Protein AF-A0A6V7JAQ2-F1 (afdb_monomer_lite)

Radius of gyration: 12.97 Å; chains: 1; bounding box: 27×24×33 Å

InterPro domains:
  IPR003961 Fibronectin type III [PS50853] (1-63)
  IPR003961 Fibronectin type III [cd00063] (3-63)
  IPR013783 Immunoglobulin-like fold [G3DSA:2.60.40.10] (1-63)
  IPR036116 Fibronectin type III superfamily [SSF49265] (1-61)

Foldseek 3Di:
DQDDWDWDWDDPDPQKIKIFTDDDDCVRVVHDAFKDWDWDDDVPDPDIDIDIDGPVDGIDMGD

Organism: NCBI:txid1563983

pLDDT: mean 93.7, std 3.19, range [76.69, 97.06]

Sequence (63 aa):
PKSAPKVHVYIISSTKLNITWEPLSKKEARGVIVEYKIQWRLHEHPSSRVVVVPASVENYILT

Structure (mmCIF, N/CA/C/O backbone):
data_AF-A0A6V7JAQ2-F1
#
_entry.id   AF-A0A6V7JAQ2-F1
#
loop_
_atom_site.group_PDB
_atom_site.id
_atom_site.type_symbol
_atom_site.label_atom_id
_atom_site.label_alt_id
_atom_site.label_comp_id
_atom_site.label_asym_id
_atom_site.label_entity_id
_atom_site.label_seq_id
_atom_site.pdbx_PDB_ins_code
_atom_site.Cartn_x
_atom_site.Cartn_y
_atom_site.Cartn_z
_atom_site.occupancy
_atom_site.B_iso_or_equiv
_atom_site.auth_seq_id
_atom_site.auth_comp_id
_atom_site.auth_asym_id
_atom_site.auth_atom_id
_atom_site.pdbx_PDB_model_num
ATOM 1 N N . PRO A 1 1 ? -7.318 12.908 5.886 1.00 76.69 1 PRO A N 1
ATOM 2 C CA . PRO A 1 1 ? -5.905 12.549 6.152 1.00 76.69 1 PRO A CA 1
ATOM 3 C C . PRO A 1 1 ? -5.020 13.775 6.435 1.00 76.69 1 PRO A C 1
ATOM 5 O O . PRO A 1 1 ? -5.048 14.745 5.685 1.00 76.69 1 PRO A O 1
ATOM 8 N N . LYS A 1 2 ? -4.272 13.741 7.542 1.00 88.00 2 LYS A N 1
ATOM 9 C CA . LYS A 1 2 ? -3.273 14.762 7.906 1.00 88.00 2 LYS A CA 1
ATOM 10 C C . LYS A 1 2 ? -1.893 14.515 7.284 1.00 88.00 2 LYS A C 1
ATOM 12 O O . LYS A 1 2 ? -1.106 15.446 7.189 1.00 88.00 2 LYS A O 1
ATOM 17 N N . SER A 1 3 ? -1.610 13.280 6.891 1.00 89.44 3 SER A N 1
ATOM 18 C CA . SER A 1 3 ? -0.327 12.823 6.355 1.00 89.44 3 SER A CA 1
ATOM 19 C C . SER A 1 3 ? -0.558 11.688 5.355 1.00 89.44 3 SER A C 1
ATOM 21 O O . SER A 1 3 ? -1.665 11.149 5.266 1.00 89.44 3 SER A O 1
ATOM 23 N N . ALA A 1 4 ? 0.476 11.357 4.581 1.00 90.75 4 ALA A N 1
ATOM 24 C CA . ALA A 1 4 ? 0.517 10.143 3.773 1.00 90.75 4 ALA A CA 1
ATOM 25 C C . ALA A 1 4 ? 1.080 8.970 4.603 1.00 90.75 4 ALA A C 1
ATOM 27 O O . ALA A 1 4 ? 1.877 9.217 5.514 1.00 90.75 4 ALA A O 1
ATOM 28 N N . PRO A 1 5 ? 0.695 7.716 4.302 1.00 93.44 5 PRO A N 1
ATOM 29 C CA . PRO A 1 5 ? 1.323 6.529 4.875 1.00 93.44 5 PRO A CA 1
ATOM 30 C C . PRO A 1 5 ? 2.838 6.535 4.674 1.00 93.44 5 PRO A C 1
ATOM 32 O O . PRO A 1 5 ? 3.334 6.976 3.633 1.00 93.44 5 PRO A O 1
ATOM 35 N N . LYS A 1 6 ? 3.576 6.004 5.647 1.00 94.31 6 LYS A N 1
ATOM 36 C CA . LYS A 1 6 ? 5.010 5.775 5.491 1.00 94.31 6 LYS A CA 1
ATOM 37 C C . LYS A 1 6 ? 5.217 4.562 4.586 1.00 94.31 6 LYS A C 1
ATOM 39 O O . LYS A 1 6 ? 4.691 3.491 4.877 1.00 94.31 6 LYS A O 1
ATOM 44 N N . VAL A 1 7 ? 5.956 4.746 3.495 1.00 95.31 7 VAL A N 1
ATOM 45 C CA . VAL A 1 7 ? 6.174 3.721 2.463 1.00 95.31 7 VAL A CA 1
ATOM 46 C C . VAL A 1 7 ? 7.583 3.147 2.578 1.00 95.31 7 VAL A C 1
ATOM 48 O O . VAL A 1 7 ? 8.549 3.899 2.709 1.00 95.31 7 VAL A O 1
ATOM 51 N N . HIS A 1 8 ? 7.700 1.826 2.464 1.00 96.69 8 HIS A N 1
ATOM 52 C CA . HIS A 1 8 ? 8.963 1.110 2.314 1.00 96.69 8 HIS A CA 1
ATOM 53 C C . HIS A 1 8 ? 8.945 0.318 1.001 1.00 96.69 8 HIS A C 1
ATOM 55 O O . HIS A 1 8 ? 7.905 -0.186 0.573 1.00 96.69 8 HIS A O 1
ATOM 61 N N . VAL A 1 9 ? 10.094 0.231 0.330 1.00 95.88 9 VAL A N 1
ATOM 62 C CA . VAL A 1 9 ? 10.222 -0.450 -0.965 1.00 95.88 9 VAL A CA 1
ATOM 63 C C . VAL A 1 9 ? 11.354 -1.460 -0.884 1.00 95.88 9 VAL A C 1
ATOM 65 O O . VAL A 1 9 ? 12.477 -1.107 -0.532 1.00 95.88 9 VAL A O 1
ATOM 68 N N . TYR A 1 10 ? 11.061 -2.706 -1.246 1.00 96.88 10 TYR A N 1
ATOM 69 C CA . TYR A 1 10 ? 12.027 -3.798 -1.287 1.00 96.88 10 TYR A CA 1
ATOM 70 C C . TYR A 1 10 ? 12.159 -4.327 -2.711 1.00 96.88 10 TYR A C 1
ATOM 72 O O . TYR A 1 10 ? 11.165 -4.596 -3.387 1.00 96.88 10 TYR A O 1
ATOM 80 N N . ILE A 1 11 ? 13.395 -4.500 -3.171 1.00 95.69 11 ILE A N 1
ATOM 81 C CA . ILE A 1 11 ? 13.677 -5.063 -4.490 1.00 95.69 11 ILE A CA 1
ATOM 82 C C . ILE A 1 11 ? 13.545 -6.585 -4.394 1.00 95.69 11 ILE A C 1
ATOM 84 O O . ILE A 1 11 ? 14.287 -7.216 -3.647 1.00 95.69 11 ILE A O 1
ATOM 88 N N . ILE A 1 12 ? 12.606 -7.172 -5.143 1.00 96.75 12 ILE A N 1
ATOM 89 C CA . ILE A 1 12 ? 12.479 -8.634 -5.262 1.00 96.75 12 ILE A CA 1
ATOM 90 C C . ILE A 1 12 ? 13.356 -9.132 -6.419 1.00 96.75 12 ILE A C 1
ATOM 92 O O . ILE A 1 12 ? 14.045 -10.139 -6.297 1.00 96.75 12 ILE A O 1
ATOM 96 N N . SER A 1 13 ? 13.303 -8.447 -7.567 1.00 94.75 13 SER A N 1
ATOM 97 C CA . SER A 1 13 ? 14.085 -8.775 -8.768 1.00 94.75 13 SER A CA 1
ATOM 98 C C . SER A 1 13 ? 14.243 -7.544 -9.665 1.00 94.75 13 SER A C 1
ATOM 100 O O . SER A 1 13 ? 13.658 -6.500 -9.380 1.00 94.75 13 SER A O 1
ATOM 102 N N . SER A 1 14 ? 14.972 -7.670 -10.778 1.00 91.94 14 SER A N 1
ATOM 103 C CA . SER A 1 14 ? 15.200 -6.577 -11.740 1.00 91.94 14 SER A CA 1
ATOM 104 C C . SER A 1 14 ? 13.922 -5.930 -12.290 1.00 91.94 14 SER A C 1
ATOM 106 O O . SER A 1 14 ? 13.969 -4.791 -12.743 1.00 91.94 14 SER A O 1
ATOM 108 N N . THR A 1 15 ? 12.784 -6.628 -12.235 1.00 91.50 15 THR A N 1
ATOM 109 C CA . THR A 1 15 ? 11.479 -6.153 -12.725 1.00 91.50 15 THR A CA 1
ATOM 110 C C . THR A 1 15 ? 10.385 -6.190 -11.660 1.00 91.50 15 THR A C 1
ATOM 112 O O . THR A 1 15 ? 9.224 -5.970 -11.981 1.00 91.50 15 THR A O 1
ATOM 115 N N . LYS A 1 16 ? 10.717 -6.484 -10.392 1.00 94.69 16 LYS A N 1
ATOM 116 C CA . LYS A 1 16 ? 9.712 -6.615 -9.325 1.00 94.69 16 LYS A CA 1
ATOM 117 C C . LYS A 1 16 ? 10.104 -5.876 -8.060 1.00 94.69 16 LYS A C 1
ATOM 119 O O . LYS A 1 16 ? 11.160 -6.148 -7.485 1.00 94.69 16 LYS A O 1
ATOM 124 N N . LEU A 1 17 ? 9.205 -5.018 -7.587 1.00 96.06 17 LEU A N 1
ATOM 125 C CA . LEU A 1 17 ? 9.342 -4.285 -6.328 1.00 96.06 17 LEU A CA 1
ATOM 126 C C . LEU A 1 17 ? 8.191 -4.652 -5.393 1.00 96.06 17 LEU A C 1
ATOM 128 O O . LEU A 1 17 ? 7.035 -4.612 -5.801 1.00 96.06 17 LEU A O 1
ATOM 132 N N . ASN A 1 18 ? 8.493 -4.969 -4.137 1.00 97.06 18 ASN A N 1
ATOM 133 C CA . ASN A 1 18 ? 7.495 -5.063 -3.077 1.00 97.06 18 ASN A CA 1
ATOM 134 C C . ASN A 1 18 ? 7.361 -3.696 -2.409 1.00 97.06 18 ASN A C 1
ATOM 136 O O . ASN A 1 18 ? 8.309 -3.219 -1.784 1.00 97.06 18 ASN A O 1
ATOM 140 N N . ILE A 1 19 ? 6.195 -3.078 -2.525 1.00 96.38 19 ILE A N 1
ATOM 141 C CA . ILE A 1 19 ? 5.860 -1.848 -1.815 1.00 96.38 19 ILE A CA 1
ATOM 142 C C . ILE A 1 19 ? 5.073 -2.237 -0.577 1.00 96.38 19 ILE A C 1
ATOM 144 O O . ILE A 1 19 ? 4.067 -2.929 -0.692 1.00 96.38 19 ILE A O 1
ATOM 148 N N . THR A 1 20 ? 5.496 -1.766 0.587 1.00 97.00 20 THR A N 1
ATOM 149 C CA . THR A 1 20 ? 4.755 -1.914 1.841 1.00 97.00 20 THR A CA 1
ATOM 150 C C . THR A 1 20 ? 4.488 -0.539 2.439 1.00 97.00 20 THR A C 1
ATOM 152 O O . THR A 1 20 ? 5.236 0.415 2.201 1.00 97.00 20 THR A O 1
ATOM 155 N N . TRP A 1 21 ? 3.405 -0.402 3.197 1.00 95.75 21 TRP A N 1
ATOM 156 C CA . TRP A 1 21 ? 3.093 0.844 3.890 1.00 95.75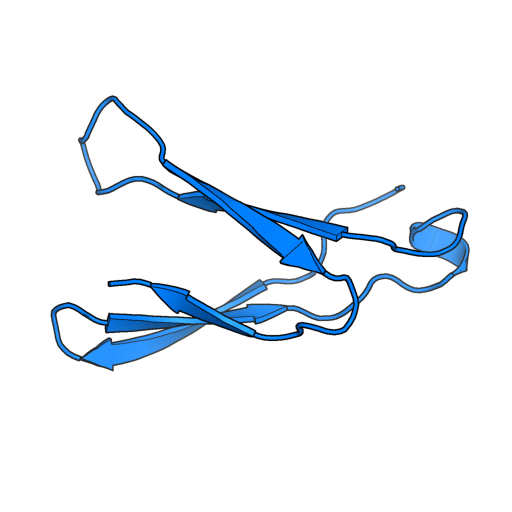 21 TRP A CA 1
ATOM 157 C C . TRP A 1 21 ? 2.432 0.592 5.236 1.00 95.75 21 TRP A C 1
ATOM 159 O O . TRP A 1 21 ? 1.776 -0.421 5.451 1.00 95.75 21 TRP A O 1
ATOM 169 N N . GLU A 1 22 ? 2.591 1.554 6.138 1.00 94.38 22 GLU A N 1
ATOM 170 C CA . GLU A 1 22 ? 1.956 1.523 7.454 1.00 94.38 22 GLU A CA 1
ATOM 171 C C . GLU A 1 22 ? 0.638 2.316 7.425 1.00 94.38 22 GLU A C 1
ATOM 173 O O . GLU A 1 22 ? 0.637 3.491 7.029 1.00 94.38 22 GLU A O 1
ATOM 178 N N . PRO A 1 23 ? -0.498 1.724 7.842 1.00 93.31 23 PRO A N 1
ATOM 179 C CA . PRO A 1 23 ? -1.755 2.446 7.966 1.00 93.31 23 PRO A CA 1
ATOM 180 C C . PRO A 1 23 ? -1.646 3.651 8.906 1.00 93.31 23 PRO A C 1
ATOM 182 O O . PRO A 1 23 ? -1.049 3.583 9.978 1.00 93.31 23 PRO A O 1
ATOM 185 N N . LEU A 1 24 ? -2.281 4.761 8.524 1.00 92.81 24 LEU A N 1
ATOM 186 C CA . LEU A 1 24 ? -2.356 5.946 9.378 1.00 92.81 24 LEU A CA 1
ATOM 187 C C . LEU A 1 24 ? -3.139 5.643 10.657 1.00 92.81 24 LEU A C 1
ATOM 189 O O . LEU A 1 24 ? -4.156 4.944 10.630 1.00 92.81 24 LEU A O 1
ATOM 193 N N . SER A 1 25 ? -2.743 6.265 11.768 1.00 91.75 25 SER A N 1
ATOM 194 C CA . SER A 1 25 ? -3.541 6.184 12.990 1.00 91.75 25 SER A CA 1
ATOM 195 C C . SER A 1 25 ? -4.924 6.816 12.778 1.00 91.75 25 SER A C 1
ATOM 197 O O . SER A 1 25 ? -5.090 7.746 11.983 1.00 91.75 25 SER A O 1
ATOM 199 N N . LYS A 1 26 ? -5.938 6.394 13.549 1.00 88.81 26 LYS A N 1
ATOM 200 C CA . LYS A 1 26 ? -7.298 6.980 13.483 1.00 88.81 26 LYS A CA 1
ATOM 201 C C . LYS A 1 26 ? -7.293 8.515 13.599 1.00 88.81 26 LYS A C 1
ATOM 203 O O . LYS A 1 26 ? -8.088 9.192 12.946 1.00 88.81 26 LYS A O 1
ATOM 208 N N . LYS A 1 27 ? -6.373 9.073 14.400 1.00 90.62 27 LYS A N 1
ATOM 209 C CA . LYS A 1 27 ? -6.208 10.526 14.594 1.00 90.62 27 LYS A CA 1
ATOM 210 C C . LYS A 1 27 ? -5.679 11.230 13.339 1.00 90.62 27 LYS A C 1
ATOM 212 O O . LYS A 1 27 ? -6.083 12.359 13.054 1.00 90.62 27 LYS A O 1
ATOM 217 N N . GLU A 1 28 ? -4.783 10.585 12.601 1.00 93.69 28 GLU A N 1
ATOM 218 C CA . GLU A 1 28 ? -4.189 11.115 11.368 1.00 93.69 28 GLU A CA 1
ATOM 219 C C . GLU A 1 28 ? -5.102 10.909 10.161 1.00 93.69 28 GLU A C 1
ATOM 221 O O . GLU A 1 28 ? -5.276 11.825 9.352 1.00 93.69 28 GLU A O 1
ATOM 226 N N . ALA A 1 29 ? -5.741 9.741 10.068 1.00 92.62 29 ALA A N 1
ATOM 227 C CA . ALA A 1 29 ? -6.712 9.428 9.028 1.00 92.62 29 ALA A CA 1
ATOM 228 C C . ALA A 1 29 ? -7.927 10.370 9.088 1.00 92.62 29 ALA A C 1
ATOM 230 O O . ALA A 1 29 ? -8.426 10.785 8.038 1.00 92.62 29 ALA A O 1
ATOM 231 N N . ARG A 1 30 ? -8.332 10.780 10.306 1.00 91.94 30 ARG A N 1
ATOM 232 C CA . ARG A 1 30 ? -9.584 11.508 10.597 1.00 91.94 30 ARG A CA 1
ATOM 233 C C . ARG A 1 30 ? -10.825 10.728 10.136 1.00 91.94 30 ARG A C 1
ATOM 235 O O . ARG A 1 30 ? -11.771 11.312 9.623 1.00 91.94 30 ARG A O 1
ATOM 242 N N . GLY A 1 31 ? -10.799 9.408 10.297 1.00 90.31 31 GLY A N 1
ATOM 243 C CA . GLY A 1 31 ? -11.856 8.510 9.838 1.00 90.31 31 GLY A CA 1
ATOM 244 C C . GLY A 1 31 ? -11.360 7.077 9.669 1.00 90.31 31 GLY A C 1
ATOM 245 O O . GLY A 1 31 ? -10.240 6.750 10.067 1.00 90.31 31 GLY A O 1
ATOM 246 N N . VAL A 1 32 ? -12.208 6.232 9.083 1.00 92.25 32 VAL A N 1
ATOM 247 C CA . VAL A 1 32 ? -11.863 4.857 8.699 1.00 92.25 32 VAL A CA 1
ATOM 248 C C . VAL A 1 32 ? -11.210 4.886 7.318 1.00 92.25 32 VAL A C 1
ATOM 250 O O . VAL A 1 32 ? -11.728 5.520 6.401 1.00 92.25 32 VAL A O 1
ATOM 253 N N . ILE A 1 33 ? -10.062 4.223 7.174 1.00 93.69 33 ILE A N 1
ATOM 254 C CA . ILE A 1 33 ? -9.402 4.054 5.877 1.00 93.69 33 ILE A CA 1
ATOM 255 C C . ILE A 1 33 ? -10.164 2.974 5.107 1.00 93.69 33 ILE A C 1
ATOM 257 O O . ILE A 1 33 ? -10.398 1.897 5.648 1.00 93.69 33 ILE A O 1
ATOM 261 N N . VAL A 1 34 ? -10.559 3.268 3.868 1.00 95.00 34 VAL A N 1
ATOM 262 C CA . VAL A 1 34 ? -11.334 2.343 3.017 1.00 95.00 34 VAL A CA 1
ATOM 263 C C . VAL A 1 34 ? -10.540 1.837 1.812 1.00 95.00 34 VAL A C 1
ATOM 265 O O . VAL A 1 34 ? -10.737 0.705 1.380 1.00 95.00 34 VAL A O 1
ATOM 268 N N . GLU A 1 35 ? -9.583 2.628 1.325 1.00 95.44 35 GLU A N 1
ATOM 269 C CA . GLU A 1 35 ? -8.745 2.291 0.174 1.00 95.44 35 GLU A CA 1
ATOM 270 C C . GLU A 1 35 ? -7.383 2.996 0.230 1.00 95.44 35 GLU A C 1
ATOM 272 O O . GLU A 1 35 ? -7.223 4.023 0.900 1.00 95.44 35 GLU A O 1
ATOM 277 N N . TYR A 1 36 ? -6.431 2.469 -0.538 1.00 95.88 36 TYR A N 1
ATOM 278 C CA . TYR A 1 36 ? -5.154 3.105 -0.846 1.00 95.88 36 TYR A CA 1
ATOM 279 C C . TYR A 1 36 ? -4.993 3.287 -2.355 1.00 95.88 36 TYR A C 1
ATOM 281 O O . TYR A 1 36 ? -5.383 2.428 -3.148 1.00 95.88 36 TYR A O 1
ATOM 289 N N . LYS A 1 37 ? -4.377 4.408 -2.751 1.00 95.25 37 LYS A N 1
ATOM 290 C CA . LYS A 1 37 ? -4.020 4.711 -4.143 1.00 95.25 37 LYS A CA 1
ATOM 291 C C . LYS A 1 37 ? -2.507 4.716 -4.284 1.00 95.25 37 LYS A C 1
ATOM 293 O O . LYS A 1 37 ? -1.833 5.588 -3.743 1.00 95.25 37 LYS A O 1
ATOM 298 N N . ILE A 1 38 ? -1.989 3.742 -5.017 1.00 95.19 38 ILE A N 1
ATOM 299 C CA . ILE A 1 38 ? -0.561 3.568 -5.267 1.00 95.19 38 ILE A CA 1
ATOM 300 C C . ILE A 1 38 ? -0.263 4.184 -6.628 1.00 95.19 38 ILE A C 1
ATOM 302 O O . ILE A 1 38 ? -0.670 3.648 -7.659 1.00 95.19 38 ILE A O 1
ATOM 306 N N . GLN A 1 39 ? 0.434 5.319 -6.630 1.00 95.00 39 GLN A N 1
ATOM 307 C CA . GLN A 1 39 ? 0.854 6.005 -7.847 1.00 95.00 39 GLN A CA 1
ATOM 308 C C . GLN A 1 39 ? 2.350 5.807 -8.072 1.00 95.00 39 GLN A C 1
ATOM 310 O O . GLN A 1 39 ? 3.159 6.078 -7.187 1.00 95.00 39 GLN A O 1
ATOM 315 N N . TRP A 1 40 ? 2.724 5.371 -9.271 1.00 94.12 40 TRP A N 1
ATOM 316 C CA . TRP A 1 40 ? 4.119 5.142 -9.640 1.00 94.12 40 TRP A CA 1
ATOM 317 C C . TRP A 1 40 ? 4.373 5.499 -11.102 1.00 94.12 40 TRP A C 1
ATOM 319 O O . TRP A 1 40 ? 3.449 5.600 -11.907 1.00 94.12 40 TRP A O 1
ATOM 329 N N . ARG A 1 41 ? 5.639 5.709 -11.456 1.00 94.44 41 ARG A N 1
ATOM 330 C CA . ARG A 1 41 ? 6.081 5.894 -12.841 1.00 94.44 41 ARG A CA 1
ATOM 331 C C . ARG A 1 41 ? 7.473 5.308 -13.010 1.00 94.44 41 ARG A C 1
ATOM 333 O O . ARG A 1 41 ? 8.250 5.301 -12.056 1.00 94.44 41 ARG A O 1
ATOM 340 N N . LEU A 1 42 ? 7.787 4.856 -14.218 1.00 91.25 42 LEU A N 1
ATOM 341 C CA . LEU A 1 42 ? 9.169 4.547 -14.567 1.00 91.25 42 LEU A CA 1
ATOM 342 C C . LEU A 1 42 ? 9.989 5.842 -14.578 1.00 91.25 42 LEU A C 1
ATOM 344 O O . LEU A 1 42 ? 9.455 6.927 -14.843 1.00 91.25 42 LEU A O 1
ATOM 348 N N . HIS A 1 43 ? 11.281 5.727 -14.269 1.00 89.44 43 HIS A N 1
ATOM 349 C CA . HIS A 1 43 ? 12.198 6.856 -14.374 1.00 89.44 43 HIS A CA 1
ATOM 350 C C . HIS A 1 43 ? 12.137 7.417 -15.802 1.00 89.44 43 HIS A C 1
ATOM 352 O O . HIS A 1 43 ? 12.045 6.648 -16.753 1.00 89.44 43 HIS A O 1
ATOM 358 N N . GLU A 1 44 ? 12.080 8.745 -15.930 1.00 92.38 44 GLU A N 1
ATOM 359 C CA . GLU A 1 44 ? 11.968 9.468 -17.215 1.00 92.38 44 GLU A CA 1
ATOM 360 C C . GLU A 1 44 ? 10.727 9.175 -18.080 1.00 92.38 44 GLU A C 1
ATOM 362 O O . GLU A 1 44 ? 10.502 9.856 -19.077 1.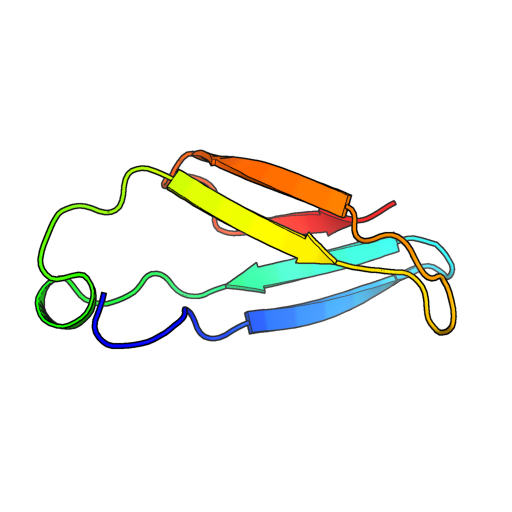00 92.38 44 GLU A O 1
ATOM 367 N N . HIS A 1 45 ? 9.844 8.261 -17.675 1.00 92.94 45 HIS A N 1
ATOM 368 C CA . HIS A 1 45 ? 8.585 8.046 -18.377 1.00 92.94 45 HIS A CA 1
ATOM 369 C C . HIS A 1 45 ? 7.566 9.144 -18.008 1.00 92.94 45 HIS A C 1
ATOM 371 O O . HIS A 1 45 ? 7.403 9.445 -16.815 1.00 92.94 45 HIS A O 1
ATOM 377 N N . PRO A 1 46 ? 6.858 9.736 -18.993 1.00 92.12 46 PRO A N 1
ATOM 378 C CA . PRO A 1 46 ? 5.956 10.866 -18.757 1.00 92.12 46 PRO A CA 1
ATOM 379 C C . PRO A 1 46 ? 4.652 10.458 -18.062 1.00 92.12 46 PRO A C 1
ATOM 381 O O . PRO A 1 46 ? 4.066 11.246 -17.324 1.00 92.12 46 PRO A O 1
ATOM 384 N N . SER A 1 47 ? 4.186 9.227 -18.277 1.00 95.00 47 SER A N 1
ATOM 385 C CA . SER A 1 47 ? 2.922 8.744 -17.713 1.00 95.00 47 SER A CA 1
ATOM 386 C C . SER A 1 47 ? 3.125 8.047 -16.371 1.00 95.00 47 SER A C 1
ATOM 388 O O . SER A 1 47 ? 3.992 7.175 -16.248 1.00 95.00 47 SER A O 1
ATOM 390 N N . SER A 1 48 ? 2.277 8.381 -15.397 1.00 95.31 48 S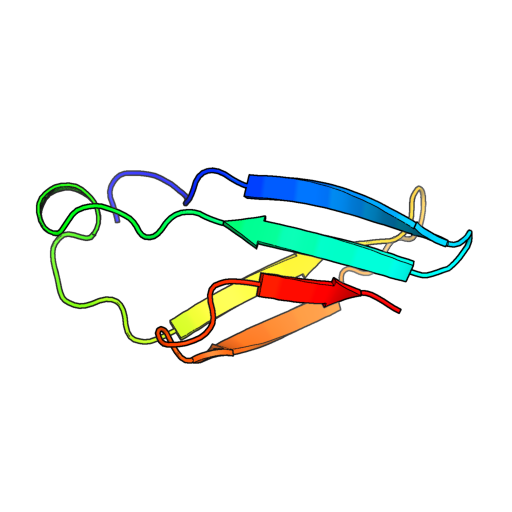ER A N 1
ATOM 391 C CA . SER A 1 48 ? 2.112 7.614 -14.165 1.00 95.31 48 SER A CA 1
ATOM 392 C C . SER A 1 48 ? 1.046 6.535 -14.320 1.00 95.31 48 SER A C 1
ATOM 394 O O . SER A 1 48 ? 0.119 6.635 -15.123 1.00 95.31 48 SER A O 1
ATOM 396 N N . ARG A 1 49 ? 1.180 5.492 -13.512 1.00 94.62 49 ARG A N 1
ATOM 397 C CA . ARG A 1 49 ? 0.191 4.440 -13.319 1.00 94.62 49 ARG A CA 1
ATOM 398 C C 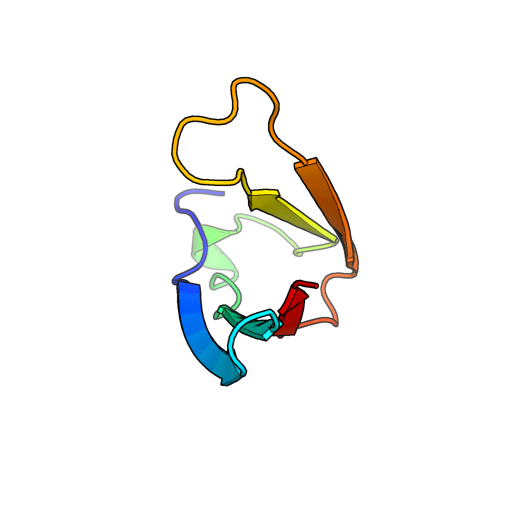. ARG A 1 49 ? -0.376 4.568 -11.915 1.00 94.62 49 ARG A C 1
ATOM 400 O O . ARG A 1 49 ? 0.330 4.975 -10.992 1.00 94.62 49 ARG A O 1
ATOM 407 N N . VAL A 1 50 ? -1.653 4.234 -11.774 1.00 96.12 50 VAL A N 1
ATOM 408 C CA . VAL A 1 50 ? -2.368 4.262 -10.499 1.00 96.12 50 VAL A CA 1
ATOM 409 C C . VAL A 1 50 ? -3.019 2.908 -10.293 1.00 96.12 50 VAL A C 1
ATOM 411 O O . VAL A 1 50 ? -3.701 2.405 -11.182 1.00 96.12 50 VAL A O 1
ATOM 414 N N . VAL A 1 51 ? -2.809 2.336 -9.116 1.00 96.06 51 VAL A N 1
ATOM 415 C CA . VAL A 1 51 ? -3.487 1.125 -8.660 1.00 96.06 51 VAL A CA 1
ATOM 416 C C . VAL A 1 51 ? -4.283 1.474 -7.412 1.00 96.06 51 VAL A C 1
ATOM 418 O O . VAL A 1 51 ? -3.779 2.169 -6.529 1.00 96.06 51 VAL A O 1
ATOM 421 N N . VAL A 1 52 ? -5.529 1.010 -7.346 1.00 96.88 52 VAL A N 1
ATOM 422 C CA . VAL A 1 52 ? -6.390 1.164 -6.170 1.00 96.88 52 VAL A CA 1
ATOM 423 C C . VAL A 1 52 ? -6.498 -0.188 -5.485 1.00 96.88 52 VAL A C 1
ATOM 425 O O . VAL A 1 52 ? -6.800 -1.184 -6.140 1.00 96.88 52 VAL A O 1
ATOM 428 N N . VAL A 1 53 ? -6.238 -0.221 -4.181 1.00 96.62 53 VAL A N 1
ATOM 429 C CA . VAL A 1 53 ? -6.347 -1.435 -3.366 1.00 96.62 53 VAL A CA 1
ATOM 430 C C . VAL A 1 53 ? -7.222 -1.186 -2.134 1.00 96.62 53 VAL A C 1
ATOM 432 O O . VAL A 1 53 ? -7.244 -0.061 -1.625 1.00 96.62 53 VAL A O 1
ATOM 435 N N . PRO A 1 54 ? -7.944 -2.204 -1.632 1.00 97.06 54 PRO A N 1
ATOM 436 C CA . PRO A 1 54 ? -8.712 -2.090 -0.393 1.00 97.06 54 PRO A CA 1
ATOM 437 C C . PRO A 1 54 ? -7.831 -1.771 0.821 1.00 97.06 54 PRO A C 1
ATOM 439 O O . PRO A 1 54 ? -6.652 -2.117 0.848 1.00 97.06 54 PRO A O 1
ATOM 442 N N . ALA A 1 55 ? -8.415 -1.187 1.870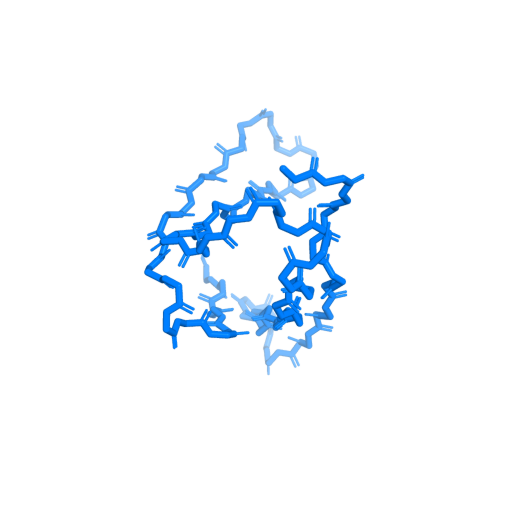 1.00 94.00 55 ALA A N 1
ATOM 443 C CA . ALA A 1 55 ? -7.695 -0.875 3.112 1.00 94.00 55 ALA A CA 1
ATOM 444 C C . ALA A 1 55 ? -7.119 -2.094 3.858 1.00 94.00 55 ALA A C 1
ATOM 446 O O . ALA A 1 55 ? -6.244 -1.922 4.698 1.00 94.00 55 ALA A O 1
ATOM 447 N N . SER A 1 56 ? -7.595 -3.309 3.567 1.00 94.38 56 SER A N 1
ATOM 448 C CA . SER A 1 56 ? -7.050 -4.555 4.125 1.00 94.38 56 SER A CA 1
ATOM 449 C C . SER A 1 56 ? -5.705 -4.958 3.515 1.00 94.38 56 SER A C 1
ATOM 451 O O . SER A 1 56 ? -5.107 -5.936 3.951 1.00 94.38 56 SER A O 1
ATOM 453 N N . VAL A 1 57 ? -5.268 -4.268 2.460 1.00 95.31 57 VAL A N 1
ATOM 454 C CA . VAL A 1 57 ? -3.996 -4.517 1.789 1.00 95.31 57 VAL A CA 1
ATOM 455 C C . VAL A 1 57 ? -2.935 -3.608 2.398 1.00 95.31 57 VAL A C 1
ATOM 457 O O . VAL A 1 57 ? -3.108 -2.391 2.452 1.00 95.31 57 VAL A O 1
ATOM 460 N N . GLU A 1 58 ? -1.824 -4.206 2.817 1.00 91.62 58 GLU A N 1
ATOM 461 C CA . GLU A 1 58 ? -0.686 -3.503 3.430 1.00 91.62 58 GLU A CA 1
ATOM 462 C C . GLU A 1 58 ? 0.577 -3.558 2.553 1.00 91.62 58 GLU A C 1
ATOM 464 O O . GLU A 1 58 ? 1.576 -2.886 2.825 1.00 91.62 58 GLU A O 1
ATOM 469 N N . ASN A 1 59 ? 0.538 -4.348 1.473 1.00 95.62 59 ASN A N 1
ATOM 470 C CA . ASN A 1 59 ? 1.612 -4.438 0.498 1.00 95.62 59 ASN A CA 1
ATOM 471 C C . ASN A 1 59 ? 1.116 -4.676 -0.935 1.00 95.62 59 ASN A C 1
ATOM 473 O O . ASN A 1 59 ? 0.038 -5.216 -1.167 1.00 95.62 59 ASN A O 1
ATOM 477 N N . TYR A 1 60 ? 1.936 -4.302 -1.914 1.00 96.38 60 TYR A N 1
ATOM 478 C CA . TYR A 1 60 ? 1.660 -4.496 -3.332 1.00 96.38 60 TYR A CA 1
ATOM 479 C C . TYR A 1 60 ? 2.944 -4.783 -4.110 1.00 96.38 60 TYR A C 1
ATOM 481 O O . TYR A 1 60 ? 3.954 -4.102 -3.928 1.00 96.38 60 TYR A O 1
ATOM 489 N N . ILE A 1 61 ? 2.896 -5.761 -5.016 1.00 96.44 61 ILE A N 1
ATOM 490 C CA . ILE A 1 61 ? 4.022 -6.091 -5.892 1.00 96.44 61 ILE A CA 1
ATOM 491 C C . ILE A 1 61 ? 3.862 -5.331 -7.210 1.00 96.44 61 ILE A C 1
ATOM 493 O O . ILE A 1 61 ? 2.934 -5.592 -7.973 1.00 96.44 61 ILE A O 1
ATOM 497 N N . LEU A 1 62 ? 4.782 -4.405 -7.486 1.00 94.00 62 LEU A N 1
ATOM 498 C CA . LEU A 1 62 ? 4.922 -3.799 -8.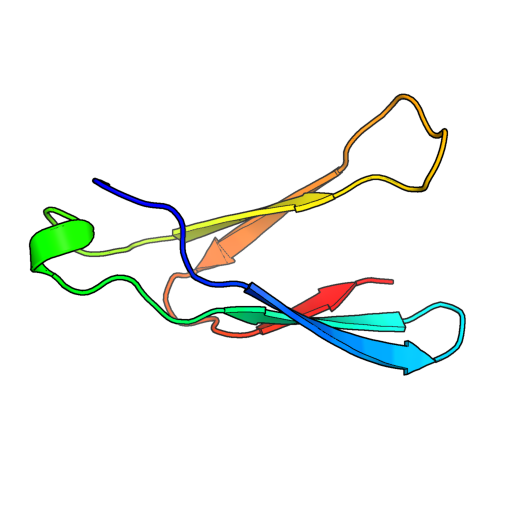807 1.00 94.00 62 LEU A CA 1
ATOM 499 C C . LEU A 1 62 ? 5.648 -4.751 -9.757 1.00 94.00 62 LEU A C 1
ATOM 501 O O . LEU A 1 62 ? 6.640 -5.375 -9.373 1.00 94.00 62 LEU A O 1
ATOM 505 N N . THR A 1 63 ? 5.168 -4.786 -10.997 1.00 88.31 63 THR A N 1
ATOM 506 C CA . THR A 1 63 ? 5.699 -5.525 -12.152 1.00 88.31 63 THR A CA 1
ATOM 507 C C . THR A 1 63 ? 5.668 -4.647 -13.389 1.00 88.31 63 THR A C 1
ATOM 509 O O . THR A 1 63 ? 4.678 -3.883 -13.522 1.00 88.31 63 THR A O 1
#

Secondary structure (DSSP, 8-state):
--SPPEEEEEEEETTEEEEEEEPPPHHHHTS---EEEEEE--TT-S--EEEEEETT--EEEE-